Protein AF-A0A3A4XNC5-F1 (afdb_monomer)

Structure (mmCIF, N/CA/C/O backbone):
data_AF-A0A3A4XNC5-F1
#
_entry.id   AF-A0A3A4XNC5-F1
#
loop_
_atom_site.group_PDB
_atom_site.id
_atom_site.type_symbol
_a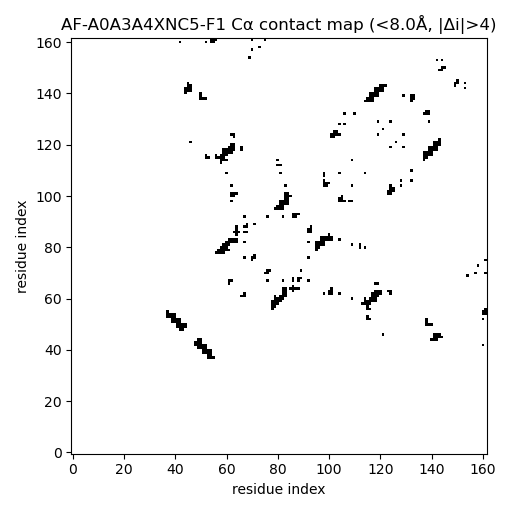tom_site.label_atom_id
_atom_site.label_alt_id
_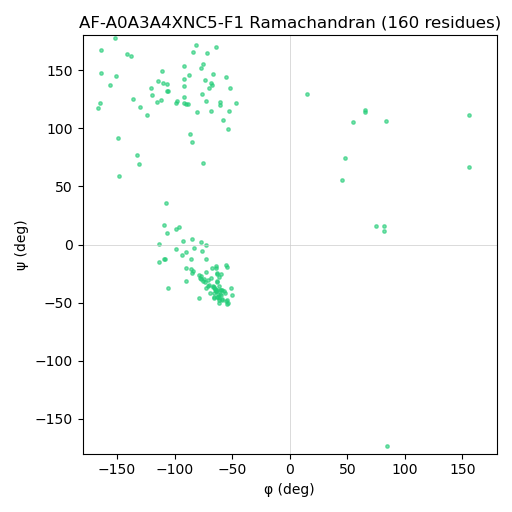atom_site.label_comp_id
_atom_site.label_asym_id
_atom_site.label_entity_id
_atom_site.label_seq_id
_atom_site.pdbx_PDB_ins_code
_atom_site.Cartn_x
_atom_site.Cartn_y
_atom_site.Cartn_z
_atom_site.occupancy
_atom_site.B_iso_or_equiv
_atom_site.auth_seq_id
_atom_site.auth_comp_id
_atom_site.auth_asym_id
_atom_site.auth_atom_id
_atom_site.pdbx_PDB_model_num
ATOM 1 N N . MET A 1 1 ? -84.281 -57.131 27.709 1.00 33.56 1 MET A N 1
ATOM 2 C CA . MET A 1 1 ? -83.377 -58.289 27.890 1.00 33.56 1 MET A CA 1
ATOM 3 C C . MET A 1 1 ? -81.926 -57.786 27.855 1.00 33.56 1 MET A C 1
ATOM 5 O O . MET A 1 1 ? -81.546 -57.292 26.810 1.00 33.56 1 MET A O 1
ATOM 9 N N . LYS A 1 2 ? -81.202 -57.867 29.001 1.00 34.25 2 LYS A N 1
ATOM 10 C CA . LYS A 1 2 ? -79.743 -57.630 29.290 1.00 34.25 2 LYS A CA 1
ATOM 11 C C . LYS A 1 2 ? -79.150 -56.251 28.886 1.00 34.25 2 LYS A C 1
ATOM 13 O O . LYS A 1 2 ? -79.053 -55.979 27.705 1.00 34.25 2 LYS A O 1
ATOM 18 N N . ILE A 1 3 ? -78.852 -55.262 29.752 1.00 40.06 3 ILE A N 1
ATOM 19 C CA . ILE A 1 3 ? -77.961 -55.078 30.943 1.00 40.06 3 ILE A CA 1
ATOM 20 C C . ILE A 1 3 ? -76.437 -55.156 30.663 1.00 40.06 3 ILE A C 1
ATOM 22 O O . ILE A 1 3 ? -75.941 -56.254 30.425 1.00 40.06 3 ILE A O 1
ATOM 26 N N . LYS A 1 4 ? -75.719 -54.016 30.840 1.00 33.78 4 LYS A N 1
ATOM 27 C CA . LYS A 1 4 ? -74.493 -53.731 31.669 1.00 33.78 4 LYS A CA 1
ATOM 28 C C . LYS A 1 4 ? -73.726 -52.504 31.091 1.00 33.78 4 LYS A C 1
ATOM 30 O O . LYS A 1 4 ? -73.396 -52.520 29.919 1.00 33.78 4 LYS A O 1
ATOM 35 N N . ARG A 1 5 ? -73.663 -51.336 31.759 1.00 35.00 5 ARG A N 1
ATOM 36 C CA . ARG A 1 5 ? -72.756 -50.828 32.838 1.00 35.00 5 ARG A CA 1
ATOM 37 C C . ARG A 1 5 ? -71.398 -50.238 32.357 1.00 35.00 5 ARG A C 1
ATOM 39 O O . ARG A 1 5 ? -70.511 -50.988 31.988 1.00 35.00 5 ARG A O 1
ATOM 46 N N . VAL A 1 6 ? -71.305 -48.897 32.426 1.00 42.59 6 VAL A N 1
ATOM 47 C CA . VAL A 1 6 ? -70.216 -47.976 32.877 1.00 42.59 6 VAL A CA 1
ATOM 48 C C . VAL A 1 6 ? -68.788 -48.528 33.047 1.00 42.59 6 VAL A C 1
ATOM 50 O O . VAL A 1 6 ? -68.650 -49.439 33.851 1.00 42.59 6 VAL A O 1
ATOM 53 N N . VAL A 1 7 ? -67.759 -47.862 32.467 1.00 37.56 7 VAL A N 1
ATOM 54 C CA . VAL A 1 7 ? -66.586 -47.240 33.162 1.00 37.56 7 VAL A CA 1
ATOM 55 C C . VAL A 1 7 ? -65.825 -46.226 32.263 1.00 37.56 7 VAL A C 1
ATOM 57 O O . VAL A 1 7 ? -66.079 -46.119 31.071 1.00 37.56 7 VAL A O 1
ATOM 60 N N . SER A 1 8 ? -64.940 -45.462 32.908 1.00 30.02 8 SER A N 1
ATOM 61 C CA . SER A 1 8 ? -64.297 -44.166 32.648 1.00 30.02 8 SER A CA 1
ATOM 62 C C . SER A 1 8 ? -63.167 -44.058 31.609 1.00 30.02 8 SER A C 1
ATOM 64 O O . SER A 1 8 ? -62.371 -44.976 31.471 1.00 30.02 8 SER A O 1
ATOM 66 N N . GLY A 1 9 ? -63.007 -42.835 31.075 1.00 33.72 9 GLY A N 1
ATOM 67 C CA . GLY A 1 9 ? -61.767 -42.034 31.073 1.00 33.72 9 GLY A CA 1
ATOM 68 C C . GLY A 1 9 ? -60.539 -42.519 30.293 1.00 33.72 9 GLY A C 1
ATOM 69 O O . GLY A 1 9 ? -59.884 -43.455 30.724 1.00 33.72 9 GLY A O 1
ATOM 70 N N . PHE A 1 10 ? -60.127 -41.761 29.268 1.00 33.69 10 PHE A N 1
ATOM 71 C CA . PHE A 1 10 ? -58.708 -41.511 28.970 1.00 33.69 10 PHE A CA 1
ATOM 72 C C . PHE A 1 10 ? -58.561 -40.335 27.988 1.00 33.69 10 PHE A C 1
ATOM 74 O O . PHE A 1 10 ? -59.113 -40.355 26.891 1.00 33.69 10 PHE A O 1
ATOM 81 N N . VAL A 1 11 ? -57.827 -39.304 28.403 1.00 42.53 11 VAL A N 1
ATOM 82 C CA . VAL A 1 11 ? -57.312 -38.221 27.549 1.00 42.53 11 VAL A CA 1
ATOM 83 C C . VAL A 1 11 ? -55.961 -38.689 26.993 1.00 42.53 11 VAL A C 1
ATOM 85 O O . VAL A 1 11 ? -55.223 -39.357 27.714 1.00 42.53 11 VAL A O 1
ATOM 88 N N . PRO A 1 12 ? -55.590 -38.325 25.759 1.00 40.88 12 PRO A N 1
ATOM 89 C CA . PRO A 1 12 ? -54.298 -37.642 25.600 1.00 40.88 12 PRO A CA 1
ATOM 90 C C . PRO A 1 12 ? -54.471 -36.454 24.632 1.00 40.88 12 PRO A C 1
ATOM 92 O O . PRO A 1 12 ? -55.079 -36.584 23.579 1.00 40.88 12 PRO A O 1
ATOM 95 N N . PHE A 1 13 ? -54.122 -35.207 24.958 1.00 47.38 13 PHE A N 1
ATOM 96 C CA . PHE A 1 13 ? -52.814 -34.685 25.370 1.00 47.38 13 PHE A CA 1
ATOM 97 C C . PHE A 1 13 ? -51.686 -35.157 24.449 1.00 47.38 13 PHE A C 1
ATOM 99 O O . PHE A 1 13 ? -50.910 -36.017 24.839 1.00 47.38 13 PHE A O 1
ATOM 106 N N . PHE A 1 14 ? -51.594 -34.601 23.235 1.00 39.31 14 PHE A N 1
ATOM 107 C CA . PHE A 1 14 ? -50.311 -34.408 22.545 1.00 39.31 14 PHE A CA 1
ATOM 108 C C . PHE A 1 14 ? -50.454 -33.463 21.338 1.00 39.31 14 PHE A C 1
ATOM 110 O O . PHE A 1 14 ? -51.188 -33.767 20.405 1.00 39.31 14 PHE A O 1
ATOM 117 N N . SER A 1 15 ? -49.759 -32.318 21.384 1.00 37.75 15 SER A N 1
ATOM 118 C CA . SER A 1 15 ? -49.135 -31.590 20.253 1.00 37.75 15 SER A CA 1
ATOM 119 C C . SER A 1 15 ? -48.971 -30.096 20.594 1.00 37.75 15 SER A C 1
ATOM 121 O O . SER A 1 15 ? -49.612 -29.211 20.033 1.00 37.75 15 SER A O 1
ATOM 123 N N . ALA A 1 16 ? -48.110 -29.804 21.573 1.00 45.47 16 ALA A N 1
ATOM 124 C CA . ALA A 1 16 ? -47.585 -28.453 21.818 1.00 45.47 16 ALA A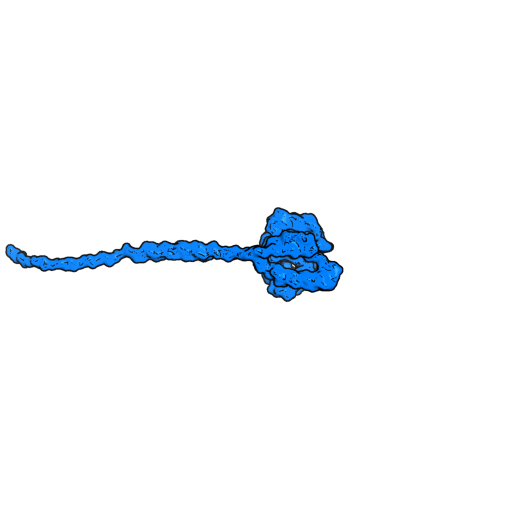 CA 1
ATOM 125 C C . ALA A 1 16 ? -46.067 -28.365 21.547 1.00 45.47 16 ALA A C 1
ATOM 127 O O . ALA A 1 16 ? -45.462 -27.306 21.686 1.00 45.47 16 ALA A O 1
ATOM 128 N N . THR A 1 17 ? -45.442 -29.469 21.133 1.00 44.81 17 THR A N 1
ATOM 129 C CA . THR A 1 17 ? -43.985 -29.620 21.018 1.00 44.81 17 THR A CA 1
ATOM 130 C C . THR A 1 17 ? -43.420 -29.229 19.651 1.00 44.81 17 THR A C 1
ATOM 132 O O . THR A 1 17 ? -42.248 -28.876 19.568 1.00 44.81 17 THR A O 1
ATOM 135 N N . GLU A 1 18 ? -44.223 -29.187 18.583 1.00 43.19 18 GLU A N 1
ATOM 136 C CA . GLU A 1 18 ? -43.702 -28.881 17.237 1.00 43.19 18 GLU A CA 1
ATOM 137 C C . GLU A 1 18 ? -43.557 -27.381 16.934 1.00 43.19 18 GLU A C 1
ATOM 139 O O . GLU A 1 18 ? -42.742 -26.987 16.099 1.00 43.19 18 GLU A O 1
ATOM 144 N N . LYS A 1 19 ? -44.299 -26.506 17.627 1.00 41.50 19 LYS A N 1
ATOM 145 C CA . LYS A 1 19 ? -44.214 -25.051 17.393 1.00 41.50 19 LYS A CA 1
ATOM 146 C C . LYS A 1 19 ? -42.977 -24.408 18.019 1.00 41.50 19 LYS A C 1
ATOM 148 O O . LYS A 1 19 ? -42.476 -23.421 17.491 1.00 41.50 19 LYS A O 1
ATOM 153 N N . ILE A 1 20 ? -42.450 -24.986 19.096 1.00 48.41 20 ILE A N 1
ATOM 154 C CA . ILE A 1 20 ? -41.293 -24.435 19.818 1.00 48.41 20 ILE A CA 1
ATOM 155 C C . ILE A 1 20 ? -39.995 -24.676 19.025 1.00 48.41 20 ILE A C 1
ATOM 157 O O . ILE A 1 20 ? -39.097 -23.834 19.031 1.00 48.41 20 ILE A O 1
ATOM 161 N N . LEU A 1 21 ? -39.928 -25.760 18.243 1.00 46.47 21 LEU A N 1
ATOM 162 C CA . LEU A 1 21 ? -38.731 -26.132 17.483 1.00 46.47 21 LEU A CA 1
ATOM 163 C C . LEU A 1 21 ? -38.461 -25.216 16.271 1.00 46.47 21 LEU A C 1
ATOM 165 O O . LEU A 1 21 ? -37.316 -25.070 15.850 1.00 46.47 21 LEU A O 1
ATOM 169 N N . ARG A 1 22 ? -39.490 -24.544 15.732 1.00 47.47 22 ARG A N 1
ATOM 170 C CA . ARG A 1 22 ? -39.351 -23.632 14.578 1.00 47.47 22 ARG A CA 1
ATOM 171 C C . ARG A 1 22 ? -38.933 -22.205 14.951 1.00 47.47 22 ARG A C 1
ATOM 173 O O . ARG A 1 22 ? -38.312 -21.537 14.132 1.00 47.47 22 ARG A O 1
ATOM 180 N N . CYS A 1 23 ? -39.206 -21.749 16.174 1.00 49.75 23 CYS A N 1
ATOM 181 C CA . CYS A 1 23 ? -38.765 -20.427 16.640 1.00 49.75 23 CYS A CA 1
ATOM 182 C C . CYS A 1 23 ? -37.282 -20.399 17.048 1.00 49.75 23 CYS A C 1
ATOM 184 O O . CYS A 1 23 ? -36.631 -19.368 16.891 1.00 49.75 23 CYS A O 1
ATOM 186 N N . GLY A 1 24 ? -36.727 -21.528 17.508 1.00 43.91 24 GLY A N 1
ATOM 187 C CA . GLY A 1 24 ? -35.315 -21.623 17.902 1.00 43.91 24 GLY A CA 1
ATOM 188 C C . GLY A 1 24 ? -34.338 -21.448 16.734 1.00 43.91 24 GLY A C 1
ATOM 189 O O . GLY A 1 24 ? -33.314 -20.793 16.891 1.00 43.91 24 GLY A O 1
ATOM 190 N N . ALA A 1 25 ? -34.675 -21.957 15.544 1.00 52.19 25 ALA A N 1
ATOM 191 C CA . ALA A 1 25 ? -33.801 -21.880 14.371 1.00 52.19 25 ALA A CA 1
ATOM 192 C C . ALA A 1 25 ? -33.675 -20.455 13.799 1.00 52.19 25 ALA A C 1
ATOM 194 O O . ALA A 1 25 ? -32.595 -20.064 13.365 1.00 52.19 25 ALA A O 1
ATOM 195 N N . ALA A 1 26 ? -34.748 -19.658 13.839 1.00 51.00 26 ALA A N 1
ATOM 196 C CA . ALA A 1 26 ? -34.728 -18.273 13.364 1.00 51.00 26 ALA A CA 1
ATOM 197 C C . ALA A 1 26 ? -33.954 -17.344 14.316 1.00 51.00 26 ALA A C 1
ATOM 199 O O . ALA A 1 26 ? -33.213 -16.478 13.862 1.00 51.00 26 ALA A O 1
ATOM 200 N N . ALA A 1 27 ? -34.064 -17.561 15.631 1.00 50.75 27 ALA A N 1
ATOM 201 C CA . ALA A 1 27 ? -33.297 -16.809 16.624 1.00 50.75 27 ALA A CA 1
ATOM 202 C C . ALA A 1 27 ? -31.796 -17.160 16.594 1.00 50.75 27 ALA A C 1
ATOM 204 O O . ALA A 1 27 ? -30.966 -16.272 16.768 1.00 50.75 27 ALA A O 1
ATOM 205 N N . LEU A 1 28 ? -31.448 -18.423 16.307 1.00 48.84 28 LEU A N 1
ATOM 206 C CA . LEU A 1 28 ? -30.056 -18.866 16.151 1.00 48.84 28 LEU A CA 1
ATOM 207 C C . LEU A 1 28 ? -29.407 -18.325 14.862 1.00 48.84 28 LEU A C 1
ATOM 209 O O . LEU A 1 28 ? -28.210 -18.063 14.837 1.00 48.84 28 LEU A O 1
ATOM 213 N N . PHE A 1 29 ? -30.194 -18.113 13.801 1.00 49.97 29 PHE A N 1
ATOM 214 C CA . PHE A 1 29 ? -29.717 -17.498 12.555 1.00 49.97 29 PHE A CA 1
ATOM 215 C C . PHE A 1 29 ? -29.478 -15.987 12.680 1.00 49.97 29 PHE A C 1
ATOM 217 O O . PHE A 1 29 ? -28.577 -15.453 12.039 1.00 49.97 29 PHE A O 1
ATOM 224 N N . ILE A 1 30 ? -30.262 -15.295 13.513 1.00 54.09 30 ILE A N 1
ATOM 225 C CA . ILE A 1 30 ? -30.153 -13.840 13.706 1.00 54.09 30 ILE A CA 1
ATOM 226 C C . ILE A 1 30 ? -28.958 -13.477 14.606 1.00 54.09 30 ILE A C 1
ATOM 228 O O . ILE A 1 30 ? -28.335 -12.439 14.396 1.00 54.09 30 ILE A O 1
ATOM 232 N N . THR A 1 31 ? -28.563 -14.337 15.551 1.00 49.94 31 THR A N 1
ATOM 233 C CA . THR A 1 31 ? -27.374 -14.109 16.397 1.00 49.94 31 THR A CA 1
ATOM 234 C C . THR A 1 31 ? -26.050 -14.424 15.697 1.00 49.94 31 THR A C 1
ATOM 236 O O . THR A 1 31 ? -25.041 -13.800 16.011 1.00 49.94 31 THR A O 1
ATOM 239 N N . LEU A 1 32 ? -26.045 -15.314 14.699 1.00 50.25 32 LEU A N 1
ATOM 240 C CA . LEU A 1 32 ? -24.887 -15.570 13.827 1.00 50.25 32 LEU A CA 1
ATOM 241 C C . LEU A 1 32 ? -24.609 -14.432 12.828 1.00 50.25 32 LEU A C 1
ATOM 243 O O . LEU A 1 32 ? -23.539 -14.393 12.226 1.00 50.25 32 LEU A O 1
ATOM 247 N N . PHE A 1 33 ? -25.551 -13.498 12.668 1.00 49.97 33 PHE A N 1
ATOM 248 C CA . PHE A 1 33 ? -25.436 -12.344 11.773 1.00 49.97 33 PHE A CA 1
ATOM 249 C C . PHE A 1 33 ? -24.875 -11.088 12.450 1.00 49.97 33 PHE A C 1
ATOM 251 O O . PHE A 1 33 ? -24.749 -10.047 11.803 1.00 49.97 33 PHE A O 1
ATOM 258 N N . PHE A 1 34 ? -24.499 -11.170 13.733 1.00 50.28 34 PHE A N 1
ATOM 259 C CA . PHE A 1 34 ? -23.673 -10.148 14.374 1.00 50.28 34 PHE A CA 1
ATOM 260 C C . PHE A 1 34 ? -22.237 -10.323 13.872 1.00 50.28 34 PHE A C 1
ATOM 262 O O . PHE A 1 34 ? -21.352 -10.820 14.567 1.00 50.28 34 PHE A O 1
ATOM 269 N N . ALA A 1 35 ? -22.047 -9.995 12.593 1.00 55.00 35 ALA A N 1
ATOM 270 C CA . ALA A 1 35 ? -20.751 -9.889 11.962 1.00 55.00 35 ALA A CA 1
ATOM 271 C C . ALA A 1 35 ? -19.857 -9.076 12.895 1.00 55.00 35 ALA A C 1
ATOM 273 O O . ALA A 1 35 ? -20.201 -7.952 13.267 1.00 55.00 35 ALA A O 1
ATOM 274 N N . ALA A 1 36 ? -18.742 -9.672 13.307 1.00 55.78 36 ALA A N 1
ATOM 275 C CA . ALA A 1 36 ? -17.664 -8.950 13.944 1.00 55.78 36 ALA A CA 1
ATOM 276 C C . ALA A 1 36 ? -17.293 -7.801 13.003 1.00 55.78 36 ALA A C 1
ATOM 278 O O . ALA A 1 36 ? -16.626 -8.014 11.993 1.00 55.78 36 ALA A O 1
ATOM 279 N N . ALA A 1 37 ? -17.791 -6.595 13.279 1.00 56.41 37 ALA A N 1
ATOM 280 C CA . ALA A 1 37 ? -17.281 -5.403 12.639 1.00 56.41 37 ALA A CA 1
ATOM 281 C C . ALA A 1 37 ? -15.794 -5.383 12.991 1.00 56.41 37 ALA A C 1
ATOM 283 O O . ALA A 1 37 ? -15.444 -5.218 14.163 1.00 56.41 37 ALA A O 1
ATOM 284 N N . ALA A 1 38 ? -14.937 -5.672 12.007 1.00 61.91 38 ALA A N 1
ATOM 285 C CA . ALA A 1 38 ? -13.501 -5.555 12.171 1.00 61.91 38 ALA A CA 1
ATOM 286 C C . ALA A 1 38 ? -13.253 -4.138 12.681 1.00 61.91 38 ALA A C 1
ATOM 288 O O . ALA A 1 38 ? -13.631 -3.160 12.034 1.00 61.91 38 ALA A O 1
ATOM 289 N N . LYS A 1 39 ? -12.746 -4.034 13.908 1.00 79.00 39 LYS A N 1
ATOM 290 C CA . LYS A 1 39 ? -12.567 -2.750 14.574 1.00 79.00 39 LYS A CA 1
ATOM 291 C C . LYS A 1 39 ? -11.604 -1.935 13.714 1.00 79.00 39 LYS A C 1
ATOM 293 O O . LYS A 1 39 ? -10.508 -2.406 13.457 1.00 79.00 39 LYS A O 1
ATOM 298 N N . ALA A 1 40 ? -12.015 -0.778 13.208 1.00 85.31 40 ALA A N 1
ATOM 299 C CA . ALA A 1 40 ? -11.073 0.111 12.542 1.00 85.31 40 ALA A CA 1
ATOM 300 C C . ALA A 1 40 ? -10.185 0.782 13.598 1.00 85.31 40 ALA A C 1
ATOM 302 O O . ALA A 1 40 ? -10.656 1.128 14.687 1.00 85.31 40 ALA A O 1
ATOM 303 N N . GLU A 1 41 ? -8.910 0.942 13.280 1.00 94.12 41 GLU A N 1
ATOM 304 C CA . GLU A 1 41 ? -7.922 1.669 14.061 1.00 94.12 41 GLU A CA 1
ATOM 305 C C . GLU A 1 41 ? -7.463 2.897 13.275 1.00 94.12 41 GLU A C 1
ATOM 307 O O . GLU A 1 41 ? -7.321 2.864 12.051 1.00 94.12 41 GLU A O 1
ATOM 312 N N . VAL A 1 42 ? -7.265 4.001 13.993 1.00 96.12 42 VAL A N 1
ATOM 313 C CA . VAL A 1 42 ? -6.832 5.268 13.402 1.00 96.12 42 VAL A CA 1
ATOM 314 C C . VAL A 1 42 ? -5.316 5.329 13.451 1.00 96.12 42 VAL A C 1
ATOM 316 O O . VAL A 1 42 ? -4.724 5.306 14.532 1.00 96.12 42 VAL A O 1
ATOM 319 N N . PHE A 1 43 ? -4.691 5.472 12.290 1.00 96.75 43 PHE A N 1
ATOM 320 C CA . PHE A 1 43 ? -3.253 5.667 12.166 1.00 96.75 43 PHE A CA 1
ATOM 321 C C . PHE A 1 43 ? -2.940 7.078 11.683 1.00 96.75 43 PHE A C 1
ATOM 323 O O . PHE A 1 43 ? -3.701 7.671 10.921 1.00 96.75 43 PHE A O 1
ATOM 330 N N . ILE A 1 44 ? -1.787 7.598 12.103 1.00 97.00 44 ILE A N 1
ATOM 331 C CA . ILE A 1 44 ? -1.159 8.755 11.467 1.00 97.00 44 ILE A CA 1
ATOM 332 C C . ILE A 1 44 ? -0.073 8.223 10.540 1.00 97.00 44 ILE A C 1
ATOM 334 O O . ILE A 1 44 ? 0.812 7.484 10.978 1.00 97.00 44 ILE A O 1
ATOM 338 N N . ASP A 1 45 ? -0.165 8.547 9.257 1.00 96.44 45 ASP A N 1
ATOM 339 C CA . ASP A 1 45 ? 0.861 8.177 8.285 1.00 96.44 45 ASP A CA 1
ATOM 340 C C . ASP A 1 45 ? 2.056 9.153 8.315 1.00 96.44 45 ASP A C 1
ATOM 342 O O . ASP A 1 45 ? 2.016 10.196 8.975 1.00 96.44 45 ASP A O 1
ATOM 346 N N . GLN A 1 46 ? 3.144 8.840 7.604 1.00 94.94 46 GLN A N 1
ATOM 347 C CA . GLN A 1 46 ? 4.369 9.662 7.635 1.00 94.94 46 GLN A CA 1
ATOM 348 C C . GLN A 1 46 ? 4.222 10.998 6.882 1.00 94.94 46 GLN A C 1
ATOM 350 O O . GLN A 1 46 ? 5.145 11.811 6.854 1.00 94.94 46 GLN A O 1
ATOM 355 N N . VAL A 1 47 ? 3.050 11.264 6.292 1.00 94.94 47 VAL A N 1
ATOM 356 C CA . VAL A 1 47 ? 2.704 12.566 5.710 1.00 94.94 47 VAL A CA 1
ATOM 357 C C . VAL A 1 47 ? 1.690 13.342 6.559 1.00 94.94 47 VAL A C 1
ATOM 359 O O . VAL A 1 47 ? 1.207 14.389 6.130 1.00 94.94 47 VAL A O 1
ATOM 362 N N . GLY A 1 48 ? 1.403 12.867 7.777 1.00 95.19 48 GLY A N 1
ATOM 363 C CA . GLY A 1 48 ? 0.594 13.560 8.778 1.00 95.19 48 GLY A CA 1
ATOM 364 C C . GLY A 1 48 ? -0.917 13.412 8.598 1.00 95.19 48 GLY A C 1
ATOM 365 O O . GLY A 1 48 ? -1.674 14.190 9.181 1.00 95.19 48 GLY A O 1
ATOM 366 N N . ARG A 1 49 ? -1.386 12.451 7.796 1.00 95.81 49 ARG A N 1
ATOM 367 C CA . ARG A 1 49 ? -2.820 12.206 7.584 1.00 95.81 49 ARG A CA 1
ATOM 368 C C . ARG A 1 49 ? -3.346 11.176 8.573 1.00 95.81 49 ARG A C 1
ATOM 370 O O . ARG A 1 49 ? -2.677 10.186 8.851 1.00 95.81 49 ARG A O 1
ATOM 377 N N . GLN A 1 50 ? -4.573 11.394 9.041 1.00 96.94 50 GLN A N 1
ATOM 378 C CA . GLN A 1 50 ? -5.355 10.366 9.722 1.00 96.94 50 GLN A CA 1
ATOM 379 C C . GLN A 1 50 ? -5.911 9.386 8.692 1.00 96.94 50 GLN A C 1
ATOM 381 O O . GLN A 1 50 ? -6.509 9.803 7.699 1.00 96.94 50 GLN A O 1
ATOM 386 N N . VAL A 1 51 ? -5.700 8.097 8.934 1.00 97.81 51 VAL A N 1
ATOM 387 C CA . VAL A 1 51 ? -6.170 7.012 8.077 1.00 97.81 51 VAL A CA 1
ATOM 388 C C . VAL A 1 51 ? -6.878 5.987 8.952 1.00 97.81 51 VAL A C 1
ATOM 390 O O . VAL A 1 51 ? -6.261 5.398 9.839 1.00 97.81 51 VAL A O 1
ATOM 393 N N . ASP A 1 52 ? -8.167 5.780 8.695 1.00 96.75 52 ASP A N 1
ATOM 394 C CA . ASP A 1 52 ? -8.952 4.714 9.313 1.00 96.75 52 ASP A CA 1
ATOM 395 C C . ASP A 1 52 ? -8.675 3.402 8.580 1.00 96.75 52 ASP A C 1
ATOM 397 O O . ASP A 1 52 ? -8.997 3.255 7.399 1.00 96.75 52 ASP A O 1
ATOM 401 N N . ILE A 1 53 ? -8.056 2.447 9.267 1.00 96.81 53 ILE A N 1
ATOM 402 C CA . ILE A 1 53 ? -7.659 1.162 8.691 1.00 96.81 53 ILE A CA 1
ATOM 403 C C . ILE A 1 53 ? -8.350 0.056 9.482 1.00 96.81 53 ILE A C 1
ATOM 405 O O . ILE A 1 53 ? -8.381 0.098 10.708 1.00 96.81 53 ILE A O 1
ATOM 409 N N . ALA A 1 54 ? -8.933 -0.938 8.810 1.00 93.88 54 ALA A N 1
ATOM 410 C CA . ALA A 1 54 ? -9.470 -2.111 9.503 1.00 93.88 54 ALA A CA 1
ATOM 411 C C . ALA A 1 54 ? -8.371 -2.765 10.361 1.00 93.88 54 ALA A C 1
ATOM 413 O O . ALA A 1 54 ? -7.236 -2.830 9.912 1.00 93.88 54 ALA A O 1
ATOM 414 N N . ALA A 1 55 ? -8.687 -3.314 11.539 1.00 91.69 55 ALA A N 1
ATOM 415 C CA . ALA A 1 55 ? -7.694 -3.979 12.403 1.00 91.69 55 ALA A CA 1
ATOM 416 C C . ALA A 1 55 ? -6.907 -5.099 11.702 1.00 91.69 55 ALA A C 1
ATOM 418 O O . ALA A 1 55 ? -5.858 -5.512 12.184 1.00 91.69 55 ALA A O 1
ATOM 419 N N . ARG A 1 56 ? -7.433 -5.624 10.590 1.00 94.69 56 ARG A N 1
ATOM 420 C CA . ARG A 1 56 ? -6.747 -6.581 9.727 1.00 94.69 56 ARG A CA 1
ATOM 421 C C . ARG A 1 56 ? -7.206 -6.411 8.267 1.00 94.69 56 ARG A C 1
ATOM 423 O O . ARG A 1 56 ? -8.212 -7.006 7.891 1.00 94.69 56 ARG A O 1
ATOM 430 N N . PRO A 1 57 ? -6.527 -5.590 7.444 1.00 96.75 57 PRO A N 1
ATOM 431 C CA . PRO A 1 57 ? -6.894 -5.368 6.033 1.00 96.75 57 PRO A CA 1
ATOM 432 C C . PRO A 1 57 ? -6.672 -6.601 5.141 1.00 96.75 57 PRO A C 1
ATOM 434 O O . PRO A 1 57 ? -5.536 -7.005 4.943 1.00 96.75 57 PRO A O 1
ATOM 437 N N . GLU A 1 58 ? -7.696 -7.223 4.571 1.00 97.62 58 GLU A N 1
ATOM 438 C CA . GLU A 1 58 ? -7.572 -8.504 3.845 1.00 97.62 58 GLU A CA 1
ATOM 439 C C . GLU A 1 58 ? -7.371 -8.337 2.323 1.00 97.62 58 GLU A C 1
ATOM 441 O O . GLU A 1 58 ? -7.119 -9.310 1.606 1.00 97.62 58 GLU A O 1
ATOM 446 N N . ARG A 1 59 ? -7.506 -7.115 1.794 1.00 98.44 59 ARG A N 1
ATOM 447 C CA . ARG A 1 59 ? -7.453 -6.805 0.357 1.00 98.44 59 ARG A CA 1
ATOM 448 C C . ARG A 1 59 ? -6.538 -5.614 0.097 1.00 98.44 59 ARG A C 1
ATOM 450 O O . ARG A 1 59 ? -6.986 -4.505 -0.190 1.00 98.44 59 ARG A O 1
ATOM 457 N N . ILE A 1 60 ? -5.237 -5.864 0.141 1.00 98.81 60 ILE A N 1
ATOM 458 C CA . ILE A 1 60 ? -4.219 -4.820 0.058 1.00 98.81 60 ILE A CA 1
ATOM 459 C C . ILE A 1 60 ? -3.787 -4.605 -1.393 1.00 98.81 60 ILE A C 1
ATOM 461 O O . ILE A 1 60 ? -3.522 -5.554 -2.131 1.00 98.81 60 ILE A O 1
ATOM 465 N N . VAL A 1 61 ? -3.655 -3.346 -1.802 1.00 98.88 61 VAL A N 1
ATOM 466 C CA . VAL A 1 61 ? -2.952 -2.972 -3.036 1.00 98.88 61 VAL A CA 1
ATOM 467 C C . VAL A 1 61 ? -1.667 -2.230 -2.683 1.00 98.88 61 VAL A C 1
ATOM 469 O O . VAL A 1 61 ? -1.696 -1.211 -1.993 1.00 98.88 61 VAL A O 1
ATOM 472 N N . SER A 1 62 ? -0.532 -2.726 -3.175 1.00 98.69 62 SER A N 1
ATOM 473 C CA . SER A 1 62 ? 0.773 -2.087 -2.992 1.00 98.69 62 SER A CA 1
ATOM 474 C C . SER A 1 62 ? 1.148 -1.251 -4.215 1.00 98.69 62 SER A C 1
ATOM 476 O O . SER A 1 62 ? 1.210 -1.764 -5.335 1.00 98.69 62 SER A O 1
ATOM 478 N N . LEU A 1 63 ? 1.414 0.041 -4.007 1.00 98.69 63 LEU A N 1
ATOM 479 C CA . LEU A 1 63 ? 1.747 0.993 -5.072 1.00 98.69 63 LEU A CA 1
ATOM 480 C C . LEU A 1 63 ? 3.260 1.201 -5.256 1.00 98.69 63 LEU A C 1
ATOM 482 O O . LEU A 1 63 ? 3.669 2.147 -5.930 1.00 98.69 63 LEU A O 1
ATOM 486 N N . MET A 1 64 ? 4.100 0.324 -4.699 1.00 98.00 64 MET A N 1
ATOM 487 C CA . MET A 1 64 ? 5.557 0.353 -4.878 1.00 98.00 64 MET A CA 1
ATOM 488 C C . MET A 1 64 ? 6.160 -1.062 -4.759 1.00 98.00 64 MET A C 1
ATOM 490 O O . MET A 1 64 ? 5.692 -1.838 -3.918 1.00 98.00 64 MET A O 1
ATOM 494 N N . PRO A 1 65 ? 7.214 -1.417 -5.522 1.00 98.00 65 PRO A N 1
ATOM 495 C CA . PRO A 1 65 ? 7.923 -2.686 -5.339 1.00 98.00 65 PRO A CA 1
ATOM 496 C C . PRO A 1 65 ? 8.442 -2.889 -3.911 1.00 98.00 65 PRO A C 1
ATOM 498 O O . PRO A 1 65 ? 8.079 -3.877 -3.285 1.00 98.00 65 PRO A O 1
ATOM 501 N N . SER A 1 66 ? 9.121 -1.898 -3.324 1.00 97.00 66 SER A N 1
ATOM 502 C CA . SER A 1 66 ? 9.642 -1.997 -1.950 1.00 97.00 66 SER A CA 1
ATOM 503 C C . SER A 1 66 ? 8.560 -2.255 -0.895 1.00 97.00 66 SER A C 1
ATOM 505 O O . SER A 1 66 ? 8.755 -3.053 0.015 1.00 97.00 66 SER A O 1
ATOM 507 N N . LEU A 1 67 ? 7.384 -1.634 -1.031 1.00 98.19 67 LEU A N 1
ATOM 508 C CA . LEU A 1 67 ? 6.236 -1.922 -0.165 1.00 98.19 67 LEU A CA 1
ATOM 509 C C . LEU A 1 67 ? 5.705 -3.339 -0.378 1.00 98.19 67 LEU A C 1
ATOM 511 O O . LEU A 1 67 ? 5.249 -3.971 0.565 1.00 98.19 67 LEU A O 1
ATOM 515 N N . THR A 1 68 ? 5.745 -3.833 -1.618 1.00 98.62 68 THR A N 1
ATOM 516 C CA . THR A 1 68 ? 5.348 -5.211 -1.926 1.00 98.62 68 THR A CA 1
ATOM 517 C C . THR A 1 68 ? 6.245 -6.193 -1.179 1.00 98.62 68 THR A C 1
ATOM 519 O O . THR A 1 68 ? 5.732 -7.048 -0.464 1.00 98.62 68 THR A O 1
ATOM 522 N N . GLU A 1 69 ? 7.562 -6.021 -1.280 1.00 98.12 69 GLU A N 1
ATOM 523 C CA . GLU A 1 69 ? 8.548 -6.845 -0.575 1.00 98.12 69 GLU A CA 1
ATOM 524 C C . GLU A 1 69 ? 8.346 -6.784 0.944 1.00 98.12 69 GLU A C 1
ATOM 526 O O . GLU A 1 69 ? 8.221 -7.825 1.581 1.00 98.12 69 GLU A O 1
ATOM 531 N N . MET A 1 70 ? 8.188 -5.585 1.522 1.00 97.69 70 MET A N 1
ATOM 532 C CA . MET A 1 70 ? 7.913 -5.429 2.958 1.00 97.69 70 MET A CA 1
ATOM 533 C C . MET A 1 70 ? 6.660 -6.192 3.406 1.00 97.69 70 MET A C 1
ATOM 535 O O . MET A 1 70 ? 6.674 -6.825 4.456 1.00 97.69 70 MET A O 1
ATOM 539 N N . VAL A 1 71 ? 5.576 -6.166 2.623 1.00 98.44 71 VAL A N 1
ATOM 540 C CA . VAL A 1 71 ? 4.342 -6.903 2.952 1.00 98.44 71 VAL A CA 1
ATOM 541 C C . VAL A 1 71 ? 4.573 -8.418 2.939 1.00 98.44 71 VAL A C 1
ATOM 543 O O . VAL A 1 71 ? 4.042 -9.124 3.799 1.00 98.44 71 VAL A O 1
ATOM 546 N N . PHE A 1 72 ? 5.372 -8.927 1.997 1.00 98.31 72 PHE A N 1
ATOM 547 C CA . PHE A 1 72 ? 5.760 -10.340 1.979 1.00 98.31 72 PHE A CA 1
ATOM 548 C C . PHE A 1 72 ? 6.639 -10.712 3.177 1.00 98.31 72 PHE A C 1
ATOM 550 O O . PHE A 1 72 ? 6.349 -11.709 3.837 1.00 98.31 72 PHE A O 1
ATOM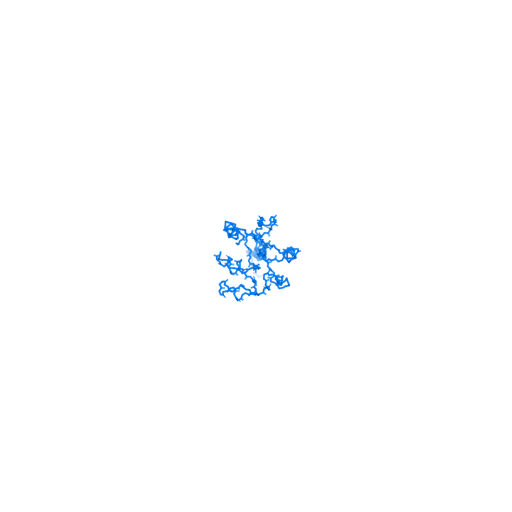 557 N N . GLU A 1 73 ? 7.652 -9.905 3.494 1.00 97.00 73 GLU A N 1
ATOM 558 C CA . GLU A 1 73 ? 8.554 -10.120 4.637 1.00 97.00 73 GLU A CA 1
ATOM 559 C C . GLU A 1 73 ? 7.819 -10.060 5.985 1.00 97.00 73 GLU A C 1
ATOM 561 O O . GLU A 1 73 ? 8.131 -10.806 6.911 1.00 97.00 73 GLU A O 1
ATOM 566 N N . LEU A 1 74 ? 6.774 -9.234 6.086 1.00 97.31 74 LEU A N 1
ATOM 567 C CA . LEU A 1 74 ? 5.885 -9.174 7.251 1.00 97.31 74 LEU A CA 1
ATOM 568 C C . LEU A 1 74 ? 4.875 -10.338 7.309 1.00 97.31 74 LEU A C 1
ATOM 570 O O . LEU A 1 74 ? 4.049 -10.392 8.218 1.00 97.31 74 LEU A O 1
ATOM 574 N N . GLY A 1 75 ? 4.922 -11.279 6.361 1.00 97.44 75 GLY A N 1
ATOM 575 C CA . GLY A 1 75 ? 4.061 -12.463 6.343 1.00 97.44 75 GLY A CA 1
ATOM 576 C C . GLY A 1 75 ? 2.614 -12.194 5.919 1.00 97.44 75 GLY A C 1
ATOM 577 O O . GLY A 1 75 ? 1.757 -13.043 6.146 1.00 97.44 75 GLY A O 1
ATOM 578 N N . ALA A 1 76 ? 2.336 -11.042 5.301 1.00 98.06 76 ALA A N 1
ATOM 579 C CA . ALA A 1 76 ? 1.001 -10.626 4.853 1.00 98.06 76 ALA A CA 1
ATOM 580 C C . ALA A 1 76 ? 0.849 -10.637 3.317 1.00 98.06 76 ALA A C 1
ATOM 582 O O . ALA A 1 76 ? -0.070 -10.030 2.763 1.00 98.06 76 ALA A O 1
ATOM 583 N N . GLY A 1 77 ? 1.756 -11.312 2.603 1.00 98.12 77 GLY A N 1
ATOM 584 C CA . GLY A 1 77 ? 1.751 -11.375 1.137 1.00 98.12 77 GLY A CA 1
ATOM 585 C C . GLY A 1 77 ? 0.514 -12.048 0.529 1.00 98.12 77 GLY A C 1
ATOM 586 O O . GLY A 1 77 ? 0.147 -11.745 -0.603 1.00 98.12 77 GLY A O 1
ATOM 587 N N . ASP A 1 78 ? -0.164 -12.918 1.279 1.00 98.19 78 ASP A N 1
ATOM 588 C CA . ASP A 1 78 ? -1.425 -13.570 0.896 1.00 98.19 78 ASP A CA 1
ATOM 589 C C . ASP A 1 78 ? -2.616 -12.600 0.809 1.00 98.19 78 ASP A C 1
ATOM 591 O O . ASP A 1 78 ? -3.599 -12.878 0.118 1.00 98.19 78 ASP A O 1
ATOM 595 N N . ARG A 1 79 ? -2.507 -11.437 1.457 1.00 98.50 79 ARG A N 1
ATOM 596 C CA . ARG A 1 79 ? -3.527 -10.379 1.472 1.00 98.50 79 ARG A CA 1
ATOM 597 C C . ARG A 1 79 ? -3.357 -9.369 0.340 1.00 98.50 79 ARG A C 1
ATOM 599 O O . ARG A 1 79 ? -4.224 -8.517 0.139 1.00 98.50 79 ARG A O 1
ATOM 606 N N . LEU A 1 80 ? -2.274 -9.453 -0.436 1.00 98.69 80 LEU A N 1
ATOM 607 C CA . LEU A 1 80 ? -2.077 -8.604 -1.609 1.00 98.69 80 LEU A CA 1
ATOM 608 C C . LEU A 1 80 ? -3.000 -9.030 -2.757 1.00 98.69 80 LEU A C 1
ATOM 610 O O . LEU A 1 80 ? -2.953 -10.157 -3.241 1.00 98.69 80 LEU A O 1
ATOM 614 N N . GLN A 1 81 ? -3.808 -8.089 -3.242 1.00 98.56 81 GLN A N 1
ATOM 615 C CA . GLN A 1 81 ? -4.719 -8.262 -4.379 1.00 98.56 81 GLN A CA 1
ATOM 616 C C . GLN A 1 81 ? -4.249 -7.514 -5.632 1.00 98.56 81 GLN A C 1
ATOM 618 O O . GLN A 1 81 ? -4.766 -7.748 -6.722 1.00 98.56 81 GLN A O 1
ATOM 623 N N . GLY A 1 82 ? -3.261 -6.628 -5.501 1.00 98.69 82 GLY A N 1
ATOM 624 C CA . GLY A 1 82 ? -2.665 -5.925 -6.630 1.00 98.69 82 GLY A CA 1
ATOM 625 C C . GLY A 1 82 ? -1.326 -5.290 -6.280 1.00 98.69 82 GLY A C 1
ATOM 626 O O . GLY A 1 82 ? -1.102 -4.858 -5.149 1.00 98.69 82 GLY A O 1
ATOM 627 N N . VAL A 1 83 ? -0.435 -5.243 -7.266 1.00 98.88 83 VAL A N 1
ATOM 628 C CA . VAL A 1 83 ? 0.929 -4.718 -7.127 1.00 98.88 83 VAL A CA 1
ATOM 629 C C . VAL A 1 83 ? 1.339 -3.930 -8.368 1.00 98.88 83 VAL A C 1
ATOM 631 O O . VAL A 1 83 ? 0.723 -4.046 -9.431 1.00 98.88 83 VAL A O 1
ATOM 634 N N . THR A 1 84 ? 2.396 -3.131 -8.274 1.00 98.62 84 THR A N 1
ATOM 635 C CA . THR A 1 84 ? 2.904 -2.403 -9.445 1.00 98.62 84 THR A CA 1
ATOM 636 C C . THR A 1 84 ? 3.604 -3.313 -10.457 1.00 98.62 84 THR A C 1
ATOM 638 O O . THR A 1 84 ? 3.966 -4.454 -10.163 1.00 98.62 84 THR A O 1
ATOM 641 N N . LEU A 1 85 ? 3.802 -2.797 -11.675 1.00 97.94 85 LEU A N 1
ATOM 642 C CA . LEU A 1 85 ? 4.426 -3.513 -12.796 1.00 97.94 85 LEU A CA 1
ATOM 643 C C . LEU A 1 85 ? 5.774 -4.159 -12.449 1.00 97.94 85 LEU A C 1
ATOM 645 O O . LEU A 1 85 ? 6.030 -5.266 -12.910 1.00 97.94 85 LEU A O 1
ATOM 649 N N . PHE A 1 86 ? 6.590 -3.498 -11.626 1.00 96.25 86 PHE A N 1
ATOM 650 C CA . PHE A 1 86 ? 7.944 -3.939 -11.268 1.00 96.25 86 PHE A CA 1
ATOM 651 C C . PHE A 1 86 ? 8.017 -4.650 -9.912 1.00 96.25 86 PHE A C 1
ATOM 653 O O . PHE A 1 86 ? 9.094 -4.813 -9.365 1.00 96.25 86 PHE A O 1
ATOM 660 N N . SER A 1 87 ? 6.874 -5.029 -9.338 1.00 98.00 87 SER A N 1
ATOM 661 C CA . SER A 1 87 ? 6.840 -5.872 -8.145 1.00 98.00 87 SER A CA 1
ATOM 662 C C . SER A 1 87 ? 6.926 -7.342 -8.567 1.00 98.00 87 SER A C 1
ATOM 664 O O . SER A 1 87 ? 5.898 -7.972 -8.844 1.00 98.00 87 SER A O 1
ATOM 666 N N . ASP A 1 88 ? 8.134 -7.868 -8.703 1.00 96.62 88 ASP A N 1
ATOM 667 C CA . ASP A 1 88 ? 8.425 -9.237 -9.143 1.00 96.62 88 ASP A CA 1
ATOM 668 C C . ASP A 1 88 ? 9.067 -10.116 -8.060 1.00 96.62 88 ASP A C 1
ATOM 670 O O . ASP A 1 88 ? 8.991 -11.340 -8.176 1.00 96.62 88 ASP A O 1
ATOM 674 N N . GLU A 1 89 ? 9.564 -9.511 -6.979 1.00 94.69 89 GLU A N 1
ATOM 675 C CA . GLU A 1 89 ? 10.109 -10.203 -5.811 1.00 94.69 89 GLU A CA 1
ATOM 676 C C . GLU A 1 89 ? 9.179 -10.128 -4.579 1.00 94.69 89 GLU A C 1
ATOM 678 O O . GLU A 1 89 ? 8.585 -9.078 -4.303 1.00 94.69 89 GLU A O 1
ATOM 683 N N . PRO A 1 90 ? 9.014 -11.239 -3.829 1.00 97.69 90 PRO A N 1
ATO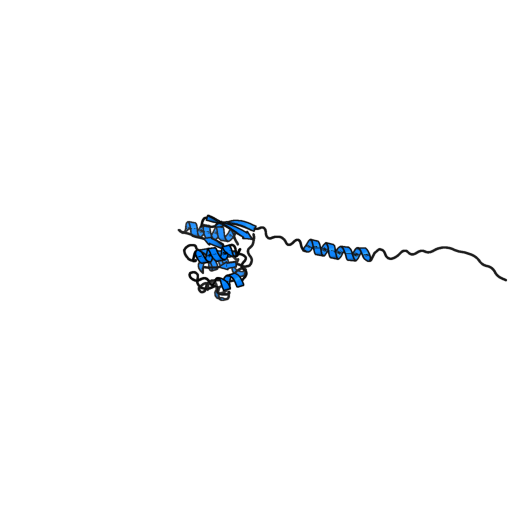M 684 C CA . PRO A 1 90 ? 9.401 -12.610 -4.194 1.00 97.69 90 PRO A CA 1
ATOM 685 C C . PRO A 1 90 ? 8.600 -13.113 -5.417 1.00 97.69 90 PRO A C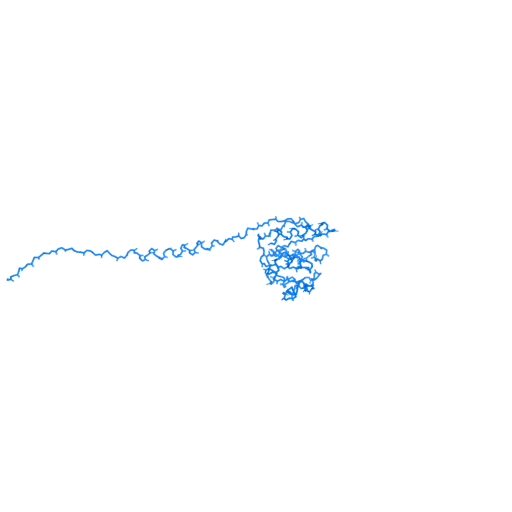 1
ATOM 687 O O . PRO A 1 90 ? 7.574 -12.519 -5.747 1.00 97.69 90 PRO A O 1
ATOM 690 N N . PRO A 1 91 ? 8.931 -14.268 -6.037 1.00 97.62 91 PRO A N 1
ATOM 691 C CA . PRO A 1 91 ? 8.263 -14.755 -7.258 1.00 97.62 91 PRO A CA 1
ATOM 692 C C . PRO A 1 91 ? 6.731 -14.903 -7.181 1.00 97.62 91 PRO A C 1
ATOM 694 O O . PRO A 1 91 ? 6.048 -15.013 -8.203 1.00 97.62 91 PRO A O 1
ATOM 697 N N . ALA A 1 92 ? 6.162 -14.941 -5.973 1.00 97.88 92 ALA A N 1
ATOM 698 C CA . ALA A 1 92 ? 4.720 -14.877 -5.762 1.00 97.88 92 ALA A CA 1
ATOM 699 C C . ALA A 1 92 ? 4.120 -13.511 -6.164 1.00 97.88 92 ALA A C 1
ATOM 701 O O . ALA A 1 92 ? 3.038 -13.484 -6.751 1.00 97.88 92 ALA A O 1
ATOM 702 N N . ALA A 1 93 ? 4.829 -12.400 -5.933 1.00 98.31 93 ALA A N 1
ATOM 703 C CA . ALA A 1 93 ? 4.416 -11.042 -6.293 1.00 98.31 93 ALA A CA 1
ATOM 704 C C . ALA A 1 93 ? 4.226 -10.866 -7.808 1.00 98.31 93 ALA A C 1
ATOM 706 O O . ALA A 1 93 ? 3.292 -10.195 -8.263 1.00 98.31 93 ALA A O 1
ATOM 707 N N . ALA A 1 94 ? 5.062 -11.530 -8.611 1.00 97.81 94 ALA A N 1
ATOM 708 C CA . ALA A 1 94 ? 4.968 -11.507 -10.069 1.00 97.81 94 ALA A CA 1
ATOM 709 C C . ALA A 1 94 ? 3.624 -12.044 -10.602 1.00 97.81 94 ALA A C 1
ATOM 711 O O . ALA A 1 94 ? 3.196 -11.652 -11.687 1.00 97.81 94 ALA A O 1
ATOM 712 N N . LYS A 1 95 ? 2.938 -12.906 -9.837 1.00 98.06 95 LYS A N 1
ATOM 713 C CA . LYS A 1 95 ? 1.658 -13.533 -10.218 1.00 98.06 95 LYS A CA 1
ATOM 714 C C . LYS A 1 95 ? 0.436 -12.672 -9.894 1.00 98.06 95 LYS A C 1
ATOM 716 O O . LYS A 1 95 ? -0.664 -12.996 -10.338 1.00 98.06 95 LYS A O 1
ATOM 721 N N . LEU A 1 96 ? 0.610 -11.612 -9.106 1.00 98.62 96 LEU A N 1
ATOM 722 C CA . LEU A 1 96 ? -0.482 -10.748 -8.673 1.00 98.62 96 LEU A CA 1
ATOM 723 C C . LEU A 1 96 ? -0.923 -9.785 -9.790 1.00 98.62 96 LEU A C 1
ATOM 725 O O . LEU A 1 96 ? -0.099 -9.390 -10.625 1.00 98.62 96 LEU A O 1
ATOM 729 N N . PRO A 1 97 ? -2.202 -9.360 -9.801 1.00 98.62 97 PRO A N 1
ATOM 730 C CA . PRO A 1 97 ? -2.697 -8.355 -10.736 1.00 98.62 97 PRO A CA 1
ATOM 731 C C . PRO A 1 97 ? -1.843 -7.083 -10.736 1.00 98.62 97 PRO A C 1
ATOM 733 O O . PRO A 1 97 ? -1.497 -6.549 -9.680 1.00 98.62 97 PRO A O 1
ATOM 736 N N . LYS A 1 98 ? -1.523 -6.573 -11.930 1.00 98.62 98 LYS A N 1
ATOM 737 C CA . LYS A 1 98 ? -0.712 -5.362 -12.087 1.00 98.62 98 LYS A CA 1
ATOM 738 C C . LYS A 1 98 ? -1.582 -4.111 -12.170 1.00 98.62 98 LYS A C 1
ATOM 740 O O . LYS A 1 98 ? -2.456 -4.017 -13.032 1.00 98.62 98 LYS A O 1
ATOM 745 N N . VAL A 1 99 ? -1.294 -3.125 -11.323 1.00 98.56 99 VAL A N 1
ATOM 746 C CA . VAL A 1 99 ? -2.053 -1.865 -11.209 1.00 98.56 99 VAL A CA 1
ATOM 747 C C . VAL A 1 99 ? -1.305 -0.651 -11.776 1.00 98.56 99 VAL A C 1
ATOM 749 O O . VAL A 1 99 ? -1.394 0.454 -11.252 1.00 98.56 99 VAL A O 1
ATOM 752 N N . GLY A 1 100 ? -0.553 -0.848 -12.861 1.00 98.25 100 GLY A N 1
ATOM 753 C CA . GLY A 1 100 ? 0.286 0.198 -13.460 1.00 98.25 100 GLY A CA 1
ATOM 754 C C . GLY A 1 100 ? 1.664 0.315 -12.800 1.00 98.25 100 GLY A C 1
ATOM 755 O O . GLY A 1 100 ? 2.066 -0.537 -12.004 1.00 98.25 100 GLY A O 1
ATOM 756 N N . SER A 1 101 ? 2.438 1.330 -13.185 1.00 97.88 101 SER A N 1
ATOM 757 C CA . SER A 1 101 ? 3.734 1.604 -12.548 1.00 97.88 101 SER A CA 1
ATOM 758 C C . SER A 1 101 ? 3.538 2.442 -11.283 1.00 97.88 101 SER A C 1
ATOM 760 O O . SER A 1 101 ? 2.486 3.045 -11.091 1.00 97.88 101 SER A O 1
ATOM 762 N N . TYR A 1 102 ? 4.555 2.530 -10.426 1.00 96.69 102 TYR A N 1
ATOM 763 C CA . TYR A 1 102 ? 4.466 3.348 -9.211 1.00 96.69 102 TYR A CA 1
ATOM 764 C C . TYR A 1 102 ? 4.282 4.853 -9.517 1.00 96.69 102 TYR A C 1
ATOM 766 O O . TYR A 1 102 ? 3.566 5.539 -8.787 1.00 96.69 102 TYR A O 1
ATOM 774 N N . VAL A 1 103 ? 4.829 5.347 -10.641 1.00 97.06 103 VAL A N 1
ATOM 775 C CA . VAL A 1 103 ? 4.640 6.732 -11.131 1.00 97.06 103 VAL A CA 1
ATOM 776 C C . VAL A 1 103 ? 3.377 6.934 -11.976 1.00 97.06 103 VAL A C 1
ATOM 778 O O . VAL A 1 103 ? 2.890 8.057 -12.091 1.00 97.06 103 VAL A O 1
ATOM 781 N N . HIS A 1 104 ? 2.819 5.865 -12.546 1.00 97.38 104 HIS A N 1
ATOM 782 C CA . HIS A 1 104 ? 1.560 5.886 -13.294 1.00 97.38 104 HIS A CA 1
ATOM 783 C C . HIS A 1 104 ? 0.624 4.762 -12.816 1.00 97.38 104 HIS A C 1
ATOM 785 O O . HIS A 1 104 ? 0.406 3.796 -13.560 1.00 97.38 104 HIS A O 1
ATOM 791 N N . PRO A 1 105 ? 0.075 4.855 -11.586 1.00 97.81 105 PRO A N 1
ATOM 792 C CA . PRO A 1 105 ? -0.869 3.861 -11.100 1.00 97.81 1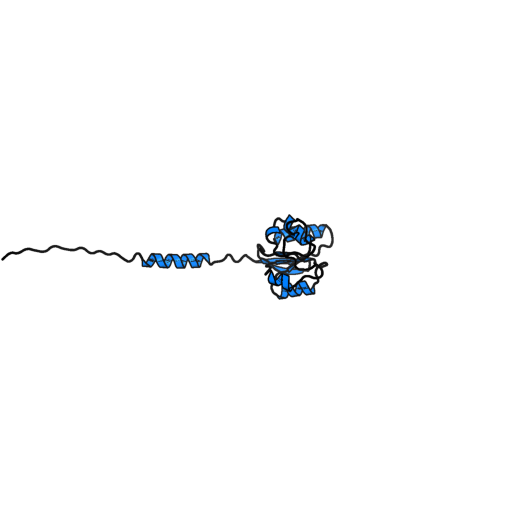05 PRO A CA 1
ATOM 793 C C . PRO A 1 105 ? -2.183 3.931 -11.884 1.00 97.81 105 PRO A C 1
ATOM 795 O O . PRO A 1 105 ? -2.700 5.010 -12.181 1.00 97.81 105 PRO A O 1
ATOM 798 N N . ASP A 1 106 ? -2.735 2.767 -12.196 1.00 98.50 106 ASP A N 1
ATOM 799 C CA . ASP A 1 106 ? -3.992 2.613 -12.919 1.00 98.50 106 ASP A CA 1
ATOM 800 C C . ASP A 1 106 ? -5.162 2.646 -11.926 1.00 98.50 106 ASP A C 1
ATOM 802 O O . ASP A 1 106 ? -5.503 1.638 -11.305 1.00 98.50 106 ASP A O 1
ATOM 806 N N . LEU A 1 107 ? -5.753 3.832 -11.746 1.00 98.38 107 LEU A N 1
ATOM 807 C CA . LEU A 1 107 ? -6.830 4.063 -10.779 1.00 98.38 107 LEU A CA 1
ATOM 808 C C . LEU A 1 107 ? -8.035 3.138 -11.002 1.00 98.38 107 LEU A C 1
ATOM 810 O O . LEU A 1 107 ? -8.602 2.637 -10.034 1.00 98.38 107 LEU A O 1
ATOM 814 N N . GLU A 1 108 ? -8.420 2.894 -12.254 1.00 98.25 108 GLU A N 1
ATOM 815 C CA . GLU A 1 108 ? -9.574 2.048 -12.568 1.00 98.25 108 GLU A CA 1
ATOM 816 C C . GLU A 1 108 ? -9.315 0.603 -12.150 1.00 98.25 108 GLU A C 1
ATOM 818 O O . GLU A 1 108 ? -10.153 -0.009 -11.479 1.00 98.25 108 GLU A O 1
ATOM 823 N N . LYS A 1 109 ? -8.123 0.075 -12.457 1.00 98.56 109 LYS A N 1
ATOM 824 C CA . LYS A 1 109 ? -7.724 -1.255 -11.987 1.00 98.56 109 LYS A CA 1
ATOM 825 C C . LYS A 1 109 ? -7.684 -1.325 -10.466 1.00 98.56 109 LYS A C 1
ATOM 827 O O . LYS A 1 109 ? -8.254 -2.264 -9.915 1.00 98.56 109 LYS A O 1
ATOM 832 N N . ILE A 1 110 ? -7.083 -0.343 -9.791 1.00 98.75 110 ILE A N 1
ATOM 833 C CA . ILE A 1 110 ? -7.021 -0.297 -8.318 1.00 98.75 110 ILE A CA 1
ATOM 834 C C . ILE A 1 110 ? -8.429 -0.390 -7.727 1.00 98.75 110 ILE A C 1
ATOM 836 O O . ILE A 1 110 ? -8.693 -1.259 -6.902 1.00 98.75 110 ILE A O 1
ATOM 840 N N . VAL A 1 111 ? -9.359 0.445 -8.191 1.00 98.38 111 VAL A N 1
ATOM 841 C CA . VAL A 1 111 ? -10.741 0.464 -7.687 1.00 98.38 111 VAL A CA 1
ATOM 842 C C . VAL A 1 111 ? -11.471 -0.844 -7.999 1.00 98.38 111 VAL A C 1
ATOM 844 O O . VAL A 1 111 ? -12.200 -1.360 -7.150 1.00 98.38 111 VAL A O 1
ATOM 847 N N . SER A 1 112 ? -11.249 -1.431 -9.180 1.00 98.50 112 SER A N 1
ATOM 848 C CA . SER A 1 112 ? -11.872 -2.705 -9.569 1.00 98.50 112 SER A CA 1
ATOM 849 C C . SER A 1 112 ? -11.492 -3.870 -8.646 1.00 98.50 112 SER A C 1
ATOM 851 O O . SER A 1 112 ? -12.295 -4.784 -8.442 1.00 98.50 112 SER A O 1
ATOM 853 N N . LEU A 1 113 ? -10.304 -3.807 -8.033 1.00 98.62 113 LEU A N 1
ATOM 854 C CA . LEU A 1 113 ? -9.832 -4.788 -7.060 1.00 98.62 113 LEU A CA 1
ATOM 855 C C . LEU A 1 113 ? -10.489 -4.626 -5.686 1.00 98.62 113 LEU A C 1
ATOM 857 O O . LEU A 1 113 ? -10.281 -5.483 -4.832 1.00 98.62 113 LEU A O 1
ATOM 861 N N . LYS A 1 114 ? -11.308 -3.589 -5.459 1.00 98.38 114 LYS A N 1
ATOM 862 C CA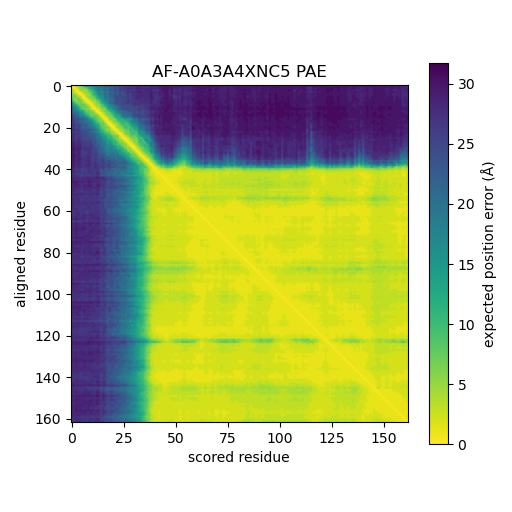 . LYS A 1 114 ? -12.004 -3.326 -4.186 1.00 98.38 114 LYS A CA 1
ATOM 863 C C . LYS A 1 114 ? -11.074 -3.482 -2.970 1.00 98.38 114 LYS A C 1
ATOM 865 O O . LYS A 1 114 ? -11.347 -4.341 -2.123 1.00 98.38 114 LYS A O 1
ATOM 870 N N . PRO A 1 115 ? -9.938 -2.766 -2.930 1.00 98.56 115 PRO A N 1
ATOM 871 C CA . PRO A 1 115 ? -9.024 -2.855 -1.80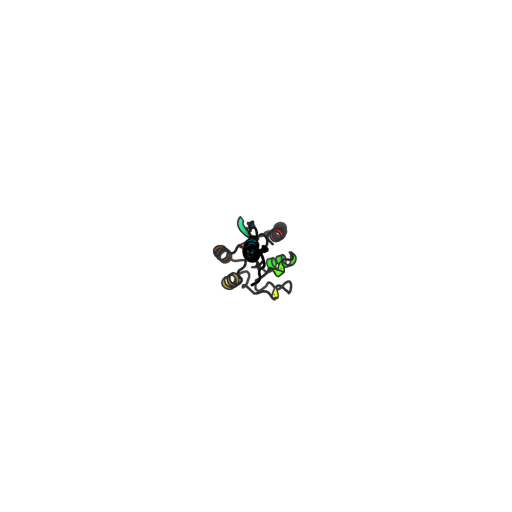9 1.00 98.56 115 PRO A CA 1
ATOM 872 C C . PRO A 1 115 ? -9.659 -2.278 -0.547 1.00 98.56 115 PRO A C 1
ATOM 874 O O . PRO A 1 115 ? -10.412 -1.306 -0.614 1.00 98.56 115 PRO A O 1
ATOM 877 N N . ASP A 1 116 ? -9.318 -2.862 0.594 1.00 98.00 116 ASP A N 1
ATOM 878 C CA . ASP A 1 116 ? -9.610 -2.302 1.915 1.00 98.00 116 ASP A CA 1
ATOM 879 C C . ASP A 1 116 ? -8.404 -1.561 2.513 1.00 98.00 116 ASP A C 1
ATOM 881 O O . ASP A 1 116 ? -8.541 -0.927 3.555 1.00 98.00 116 ASP A O 1
ATOM 885 N N . LEU A 1 117 ? -7.251 -1.582 1.829 1.00 98.75 117 LEU A N 1
ATOM 886 C CA . LEU A 1 117 ? -6.089 -0.738 2.094 1.00 98.75 117 LEU A CA 1
ATOM 887 C C . LEU A 1 117 ? -5.225 -0.579 0.834 1.00 98.75 117 LEU A C 1
ATOM 889 O O . LEU A 1 117 ? -4.936 -1.543 0.124 1.00 98.75 117 LEU A O 1
ATOM 893 N N . CYS A 1 118 ? -4.750 0.638 0.575 1.00 98.75 118 CYS A N 1
ATOM 894 C CA . CYS A 1 118 ? -3.638 0.887 -0.339 1.00 98.75 118 CYS A CA 1
ATOM 895 C C . CYS A 1 118 ? -2.397 1.351 0.428 1.00 98.75 118 CYS A C 1
ATOM 897 O O . CYS A 1 118 ? -2.487 2.188 1.325 1.00 98.75 118 CYS A O 1
ATOM 899 N N . LEU A 1 119 ? -1.229 0.850 0.033 1.00 98.75 119 LEU A N 1
ATOM 900 C CA . LEU A 1 119 ? 0.063 1.288 0.558 1.00 98.75 119 LEU A CA 1
ATOM 901 C C . LEU A 1 119 ? 0.787 2.126 -0.497 1.00 98.75 119 LEU A C 1
ATOM 903 O O . LEU A 1 119 ? 0.877 1.713 -1.656 1.00 98.75 119 LEU A O 1
ATOM 907 N N . ALA A 1 120 ? 1.312 3.284 -0.101 1.00 98.56 120 ALA A N 1
ATOM 908 C CA . ALA A 1 120 ? 1.975 4.228 -1.001 1.00 98.56 120 ALA A CA 1
ATOM 909 C C . ALA A 1 120 ? 3.255 4.829 -0.396 1.00 98.56 120 ALA A C 1
ATOM 911 O O . ALA A 1 120 ? 3.453 4.822 0.817 1.00 98.56 120 ALA A O 1
ATOM 912 N N . VAL A 1 121 ? 4.106 5.390 -1.254 1.00 97.81 121 VAL A N 1
ATOM 913 C CA . VAL A 1 121 ? 5.317 6.139 -0.892 1.00 97.81 121 VAL A CA 1
ATOM 914 C C . VAL A 1 121 ? 5.200 7.563 -1.431 1.00 97.81 121 VAL A C 1
ATOM 916 O O . VAL A 1 121 ? 4.944 7.737 -2.626 1.00 97.81 121 VAL A O 1
ATOM 919 N N . ARG A 1 122 ? 5.412 8.584 -0.588 1.00 96.25 122 ARG A N 1
ATOM 920 C CA . ARG A 1 122 ? 5.220 10.004 -0.958 1.00 96.25 122 ARG A CA 1
ATOM 921 C C . ARG A 1 122 ? 5.990 10.414 -2.214 1.00 96.25 122 ARG A C 1
ATOM 923 O O . ARG A 1 122 ? 5.395 10.986 -3.120 1.00 96.25 122 ARG A O 1
ATOM 930 N N . ASP A 1 123 ? 7.282 10.104 -2.274 1.00 90.69 123 ASP A N 1
ATOM 931 C CA . ASP A 1 123 ? 8.152 10.510 -3.390 1.00 90.69 123 ASP A CA 1
ATOM 932 C C . ASP A 1 123 ? 8.059 9.565 -4.605 1.00 90.69 123 ASP A C 1
ATOM 934 O O . ASP A 1 123 ? 8.677 9.803 -5.641 1.00 90.69 123 ASP A O 1
ATOM 938 N N . GLY A 1 124 ? 7.277 8.490 -4.495 1.00 90.25 124 GLY A N 1
ATOM 939 C CA . GLY A 1 124 ? 7.100 7.499 -5.551 1.00 90.25 124 GLY A CA 1
ATOM 940 C C . GLY A 1 124 ? 5.758 7.584 -6.268 1.00 90.25 124 GLY A C 1
ATOM 941 O O . GLY A 1 124 ? 5.683 7.375 -7.478 1.00 90.25 124 GLY A O 1
ATOM 942 N N . ASN A 1 125 ? 4.692 7.885 -5.529 1.00 97.31 125 ASN A N 1
ATOM 943 C CA . ASN A 1 125 ? 3.334 7.870 -6.048 1.00 97.31 125 ASN A CA 1
ATOM 944 C C . ASN A 1 125 ? 2.809 9.296 -6.260 1.00 97.31 125 ASN A C 1
ATOM 946 O O . ASN A 1 125 ? 2.884 10.119 -5.346 1.00 97.31 125 ASN A O 1
ATOM 950 N N . PRO A 1 126 ? 2.212 9.618 -7.424 1.00 97.19 126 PRO A N 1
ATOM 951 C CA . PRO A 1 126 ? 1.675 10.951 -7.651 1.00 97.19 126 PRO A CA 1
ATOM 952 C C . PRO A 1 126 ? 0.582 11.291 -6.634 1.00 97.19 126 PRO A C 1
ATOM 954 O O . PRO A 1 126 ? -0.447 10.614 -6.569 1.00 97.19 126 PRO A O 1
ATOM 957 N N . LYS A 1 127 ? 0.765 12.388 -5.890 1.00 96.69 127 LYS A N 1
ATOM 958 C CA . LYS A 1 127 ? -0.176 12.824 -4.845 1.00 96.69 127 LYS A CA 1
ATOM 959 C C . LYS A 1 127 ? -1.626 12.878 -5.339 1.00 96.69 127 LYS A C 1
ATOM 961 O O . LYS A 1 127 ? -2.526 12.393 -4.669 1.00 96.69 127 LYS A O 1
ATOM 966 N N . HIS A 1 128 ? -1.847 13.402 -6.544 1.00 97.12 128 HIS A N 1
ATOM 967 C CA . HIS A 1 128 ? -3.187 13.521 -7.121 1.00 97.12 128 HIS A CA 1
ATOM 968 C C . HIS A 1 128 ? -3.882 12.166 -7.358 1.00 97.12 128 HIS A C 1
ATOM 970 O O . HIS A 1 128 ? -5.107 12.122 -7.413 1.00 97.12 128 HIS A O 1
ATOM 976 N N . ILE A 1 129 ? -3.133 11.070 -7.527 1.00 97.62 129 ILE A N 1
ATOM 977 C CA . ILE A 1 129 ? -3.699 9.718 -7.623 1.00 97.62 129 ILE A CA 1
ATOM 978 C C . ILE A 1 129 ? -4.042 9.199 -6.231 1.00 97.62 129 ILE A C 1
ATOM 980 O O . ILE A 1 129 ? -5.154 8.721 -6.031 1.00 97.62 129 ILE A O 1
ATOM 984 N N . VAL A 1 130 ? -3.132 9.356 -5.266 1.00 98.06 130 VAL A N 1
ATOM 985 C CA . VAL A 1 130 ? -3.383 9.004 -3.860 1.00 98.06 130 VAL A CA 1
ATOM 986 C C . VAL A 1 130 ? -4.641 9.709 -3.342 1.00 98.06 130 VAL A C 1
ATOM 988 O O . VAL A 1 130 ? -5.531 9.053 -2.812 1.00 98.06 130 VAL A O 1
ATOM 991 N N . ASP A 1 131 ? -4.767 11.016 -3.585 1.00 97.88 131 ASP A N 1
ATOM 992 C CA . ASP A 1 131 ? -5.932 11.809 -3.183 1.00 97.88 131 ASP A CA 1
ATOM 993 C C . ASP A 1 131 ? -7.234 11.294 -3.823 1.00 97.88 131 ASP A C 1
ATOM 995 O O . ASP A 1 131 ? -8.269 11.249 -3.163 1.00 97.88 131 ASP A O 1
ATOM 999 N N . LYS A 1 132 ? -7.197 10.875 -5.098 1.00 98.31 132 LYS A N 1
ATOM 1000 C CA . LYS A 1 132 ? -8.363 10.291 -5.783 1.00 98.31 132 LYS A CA 1
ATOM 1001 C C . LYS A 1 132 ? -8.771 8.950 -5.177 1.00 98.31 132 LYS A C 1
ATOM 1003 O O . LYS A 1 132 ? -9.962 8.723 -5.008 1.00 98.31 132 LYS A O 1
ATOM 1008 N N . ILE A 1 133 ? -7.813 8.083 -4.844 1.00 98.44 133 ILE A N 1
ATOM 1009 C CA . ILE A 1 133 ? -8.090 6.802 -4.173 1.00 98.44 133 ILE A CA 1
ATOM 1010 C C . ILE A 1 133 ? -8.752 7.069 -2.814 1.00 98.44 133 ILE A C 1
ATOM 1012 O O . ILE A 1 133 ? -9.811 6.512 -2.529 1.00 98.44 133 ILE A O 1
ATOM 1016 N N . THR A 1 134 ? -8.196 7.993 -2.025 1.00 98.12 134 THR A N 1
ATOM 1017 C CA . THR A 1 134 ? -8.770 8.400 -0.734 1.00 98.12 134 THR A CA 1
ATOM 1018 C C . THR A 1 134 ? -10.175 8.990 -0.882 1.00 98.12 134 THR A C 1
ATOM 1020 O O . THR A 1 134 ? -11.069 8.640 -0.116 1.00 98.12 134 THR A O 1
ATOM 1023 N N . ALA A 1 135 ? -10.416 9.834 -1.891 1.00 98.12 135 ALA A N 1
ATOM 1024 C CA . ALA A 1 135 ? -11.731 10.429 -2.150 1.00 98.12 135 ALA A CA 1
ATOM 1025 C C . ALA A 1 135 ? -12.814 9.399 -2.526 1.00 98.12 135 ALA A C 1
ATOM 1027 O O . ALA A 1 135 ? -14.002 9.680 -2.382 1.00 98.12 135 ALA A O 1
ATOM 1028 N N . LEU A 1 136 ? -12.417 8.208 -2.981 1.00 98.12 136 LEU A N 1
ATOM 1029 C CA . LEU A 1 136 ? -13.317 7.081 -3.243 1.00 98.12 136 LEU A CA 1
ATOM 1030 C C . LEU A 1 136 ? -13.603 6.237 -1.988 1.00 98.12 136 LEU A C 1
ATOM 1032 O O . LEU A 1 136 ? -14.283 5.218 -2.085 1.00 98.12 136 LEU A O 1
ATOM 1036 N N . GLY A 1 137 ? -13.102 6.649 -0.819 1.00 97.38 137 GLY A N 1
ATOM 1037 C CA . GLY A 1 137 ? -13.305 5.957 0.455 1.00 97.38 137 GLY A CA 1
ATOM 1038 C C . GLY A 1 137 ? -12.365 4.774 0.685 1.00 97.38 137 GLY A C 1
ATOM 1039 O O . GLY A 1 137 ? -12.588 4.000 1.609 1.00 97.38 137 GLY A O 1
ATOM 1040 N N . ILE A 1 138 ? -11.324 4.620 -0.139 1.00 98.50 138 ILE A N 1
ATOM 1041 C CA . ILE A 1 138 ? -10.295 3.596 0.052 1.00 98.50 138 ILE A CA 1
ATOM 1042 C C . ILE A 1 138 ? -9.186 4.201 0.926 1.00 98.50 138 ILE A C 1
ATOM 1044 O O . ILE A 1 138 ? -8.588 5.207 0.525 1.00 98.50 138 ILE A O 1
ATOM 1048 N N . PRO A 1 139 ? -8.872 3.624 2.098 1.00 98.31 139 PRO A N 1
ATOM 1049 C CA . PRO A 1 139 ? -7.805 4.145 2.939 1.00 98.31 139 PRO A CA 1
ATOM 1050 C C . PRO A 1 139 ? -6.448 3.952 2.257 1.00 98.31 139 PRO A C 1
ATOM 1052 O O . PRO A 1 139 ? -6.160 2.904 1.674 1.00 98.31 139 PRO A O 1
ATOM 1055 N N . VAL A 1 140 ? -5.604 4.983 2.329 1.00 98.56 140 VAL A N 1
ATOM 1056 C CA . VAL A 1 140 ? -4.248 4.956 1.773 1.00 98.56 140 VAL A CA 1
ATOM 1057 C C . VAL A 1 140 ? -3.253 5.294 2.870 1.00 98.56 140 VAL A C 1
ATOM 1059 O O . VAL A 1 140 ? -3.191 6.442 3.305 1.00 98.56 140 VAL A O 1
ATOM 1062 N N . TYR A 1 141 ? -2.450 4.320 3.288 1.00 98.56 141 TYR A N 1
ATOM 1063 C CA . TYR A 1 141 ? -1.346 4.553 4.214 1.00 98.56 141 TYR A CA 1
ATOM 1064 C C . TYR A 1 141 ? -0.091 4.929 3.421 1.00 98.56 141 TYR A C 1
ATOM 1066 O O . TYR A 1 141 ? 0.338 4.184 2.536 1.00 98.56 141 TYR A O 1
ATOM 1074 N N . THR A 1 142 ? 0.478 6.109 3.681 1.00 98.50 142 THR A N 1
ATOM 1075 C CA . THR A 1 142 ? 1.649 6.606 2.943 1.00 98.50 142 THR A CA 1
ATOM 1076 C C . THR A 1 142 ? 2.871 6.743 3.835 1.00 98.50 142 THR A C 1
ATOM 1078 O O . THR A 1 142 ? 2.857 7.479 4.821 1.00 98.50 142 THR A O 1
ATOM 1081 N N . ILE A 1 143 ? 3.943 6.058 3.444 1.00 97.69 143 ILE A N 1
ATOM 1082 C CA . ILE A 1 143 ? 5.263 6.213 4.051 1.00 97.69 143 ILE A CA 1
ATOM 1083 C C . ILE A 1 143 ? 6.080 7.266 3.288 1.00 97.69 143 ILE A C 1
ATOM 1085 O O . ILE A 1 143 ? 5.869 7.517 2.098 1.00 97.69 143 ILE A O 1
ATOM 1089 N N . ASP A 1 144 ? 7.016 7.889 3.981 1.00 97.06 144 ASP A N 1
ATOM 1090 C CA . ASP A 1 144 ? 7.960 8.872 3.469 1.00 97.06 144 ASP A CA 1
ATOM 1091 C C . ASP A 1 144 ? 9.297 8.806 4.234 1.00 97.06 144 ASP A C 1
ATOM 1093 O O . ASP A 1 144 ? 9.705 9.785 4.852 1.00 97.06 144 ASP A O 1
ATOM 1097 N N . PRO A 1 145 ? 9.996 7.661 4.241 1.00 95.19 145 PRO A N 1
ATOM 1098 C CA . PRO A 1 145 ? 11.255 7.578 4.960 1.00 95.19 145 PRO A CA 1
ATOM 1099 C C . PRO A 1 145 ? 12.352 8.403 4.268 1.00 95.19 145 PRO A C 1
ATOM 1101 O O . PRO A 1 145 ? 12.535 8.323 3.049 1.00 95.19 145 PRO A O 1
ATOM 1104 N N . ARG A 1 146 ? 13.115 9.176 5.046 1.00 94.12 146 ARG A N 1
ATOM 1105 C CA . ARG A 1 146 ? 14.195 10.070 4.581 1.00 94.12 146 ARG A CA 1
ATOM 1106 C C . ARG A 1 146 ? 15.601 9.607 4.946 1.00 94.12 146 ARG A C 1
ATOM 1108 O O . ARG A 1 146 ? 16.575 10.137 4.413 1.00 94.12 146 ARG A O 1
ATOM 1115 N N . ASN A 1 147 ? 15.717 8.630 5.831 1.00 95.50 147 ASN A N 1
ATOM 1116 C CA . ASN A 1 147 ? 16.970 8.045 6.301 1.00 95.50 147 ASN A CA 1
ATOM 1117 C C . ASN A 1 147 ? 16.733 6.586 6.726 1.00 95.50 147 ASN A C 1
ATOM 1119 O O . ASN A 1 147 ? 15.615 6.077 6.639 1.00 95.50 147 ASN A O 1
ATOM 1123 N N . LEU A 1 148 ? 17.797 5.896 7.139 1.00 95.94 148 LEU A N 1
ATOM 1124 C CA . LEU A 1 148 ? 17.725 4.484 7.512 1.00 95.94 148 LEU A CA 1
ATOM 1125 C C . LEU A 1 148 ? 16.829 4.266 8.735 1.00 95.94 148 LEU A C 1
ATOM 1127 O O . LEU A 1 148 ? 16.066 3.304 8.772 1.00 95.94 148 LEU A O 1
ATOM 1131 N N . GLU A 1 149 ? 16.902 5.159 9.714 1.00 96.50 149 GLU A N 1
ATOM 1132 C CA . GLU A 1 149 ? 16.090 5.109 10.924 1.00 96.50 149 GLU A CA 1
ATOM 1133 C C . GLU A 1 149 ? 14.595 5.158 10.575 1.00 96.50 149 GLU A C 1
ATOM 1135 O O . GLU A 1 149 ? 13.831 4.291 10.997 1.00 96.50 149 GLU A O 1
ATOM 1140 N N . GLU A 1 150 ? 14.191 6.080 9.704 1.00 94.81 150 GLU A N 1
ATOM 1141 C CA . GLU A 1 150 ? 12.806 6.212 9.246 1.00 94.81 150 GLU A CA 1
ATOM 1142 C C . GLU A 1 150 ? 12.347 5.032 8.373 1.00 94.81 150 GLU A C 1
ATOM 1144 O O . GLU A 1 150 ? 11.162 4.689 8.379 1.00 94.81 150 GLU A O 1
ATOM 1149 N N . ILE A 1 151 ? 13.257 4.365 7.647 1.00 94.06 151 ILE A N 1
ATOM 1150 C CA . ILE A 1 151 ? 12.942 3.094 6.967 1.00 94.06 151 ILE A CA 1
ATOM 1151 C C . ILE A 1 151 ? 12.583 2.027 8.006 1.00 94.06 151 ILE A C 1
ATOM 1153 O O . ILE A 1 151 ? 11.585 1.323 7.847 1.00 94.06 151 ILE A O 1
ATOM 1157 N N . MET A 1 152 ? 13.362 1.915 9.084 1.00 95.00 152 MET A N 1
ATOM 1158 C CA . MET A 1 152 ? 13.086 0.952 10.155 1.00 95.00 152 MET A CA 1
ATOM 1159 C C . MET A 1 152 ? 11.763 1.265 10.861 1.00 95.00 152 MET A C 1
ATOM 1161 O O . MET A 1 152 ? 10.986 0.352 11.149 1.00 95.00 152 MET A O 1
ATOM 1165 N N . GLU A 1 153 ? 11.467 2.545 11.091 1.00 94.94 153 GLU A N 1
ATOM 1166 C CA . GLU A 1 153 ? 10.171 2.985 11.611 1.00 94.94 153 GLU A CA 1
ATOM 1167 C C . GLU A 1 153 ? 9.024 2.636 10.658 1.00 94.94 153 GLU A C 1
ATOM 1169 O O . GLU A 1 153 ? 7.990 2.141 11.106 1.00 94.94 153 GLU A O 1
ATOM 1174 N N . ALA A 1 154 ? 9.203 2.825 9.346 1.00 94.62 154 ALA A N 1
ATOM 1175 C CA . ALA A 1 154 ? 8.202 2.460 8.348 1.00 94.62 154 ALA A CA 1
ATOM 1176 C C . ALA A 1 154 ? 7.879 0.958 8.393 1.00 94.62 154 ALA A C 1
ATOM 1178 O O . ALA A 1 154 ? 6.705 0.594 8.389 1.00 94.62 154 ALA A O 1
ATOM 1179 N N . VAL A 1 155 ? 8.888 0.087 8.517 1.00 95.69 155 VAL A N 1
ATOM 1180 C CA . VAL A 1 155 ? 8.682 -1.368 8.655 1.00 95.69 155 VAL A CA 1
ATOM 1181 C C . VAL A 1 155 ? 7.910 -1.701 9.935 1.00 95.69 155 VAL A C 1
ATOM 1183 O O . VAL A 1 155 ? 6.950 -2.470 9.893 1.00 95.69 155 VAL A O 1
ATOM 1186 N N . GLN A 1 156 ? 8.270 -1.094 11.070 1.00 96.44 156 GLN A N 1
ATOM 1187 C CA . GLN A 1 156 ? 7.554 -1.305 12.334 1.00 96.44 156 GLN A CA 1
ATOM 1188 C C . GLN A 1 156 ? 6.104 -0.821 12.270 1.00 96.44 156 GLN A C 1
ATOM 1190 O O . GLN A 1 156 ? 5.213 -1.464 12.823 1.00 96.44 156 GLN A O 1
ATOM 1195 N N . MET A 1 157 ? 5.858 0.313 11.613 1.00 96.31 157 MET A N 1
ATOM 1196 C CA . MET A 1 157 ? 4.513 0.848 11.440 1.00 96.31 157 MET A CA 1
ATOM 1197 C C . MET A 1 157 ? 3.682 -0.014 10.496 1.00 96.31 157 MET A C 1
ATOM 1199 O O . MET A 1 157 ? 2.538 -0.316 10.823 1.00 96.31 157 MET A O 1
ATOM 1203 N N . LEU A 1 158 ? 4.259 -0.492 9.390 1.00 96.69 158 LEU A N 1
ATOM 1204 C CA . LEU A 1 158 ? 3.594 -1.459 8.518 1.00 96.69 158 LEU A CA 1
ATOM 1205 C C . LEU A 1 158 ? 3.249 -2.748 9.272 1.00 96.69 158 LEU A C 1
ATOM 1207 O O . LEU A 1 158 ? 2.137 -3.237 9.125 1.00 96.69 158 LEU A O 1
ATOM 1211 N N . GLY A 1 159 ? 4.121 -3.239 10.156 1.00 96.44 159 GLY A N 1
ATOM 1212 C CA . GLY A 1 159 ? 3.820 -4.393 11.012 1.00 96.44 159 GLY A CA 1
ATOM 1213 C C . GLY A 1 159 ? 2.675 -4.178 12.015 1.00 96.44 159 GLY A C 1
ATOM 1214 O O . GLY A 1 159 ? 2.138 -5.151 12.526 1.00 96.44 159 GLY A O 1
ATOM 1215 N N . LYS A 1 160 ? 2.295 -2.927 12.314 1.00 95.88 160 LYS A N 1
ATOM 1216 C CA . LYS A 1 160 ? 1.099 -2.604 13.119 1.00 95.88 160 LYS A CA 1
ATOM 1217 C C . LYS A 1 160 ? -0.152 -2.424 12.260 1.00 95.88 160 LYS A C 1
ATOM 1219 O O . LYS A 1 160 ? -1.253 -2.655 12.740 1.00 95.88 160 LYS A O 1
ATOM 1224 N N . VAL A 1 161 ? 0.026 -1.936 11.033 1.00 96.19 161 VAL A N 1
ATOM 1225 C CA . VAL A 1 161 ? -1.052 -1.674 10.068 1.00 96.19 161 VAL A CA 1
ATOM 1226 C C . VAL A 1 161 ? -1.577 -2.970 9.436 1.00 96.19 161 VAL A C 1
ATOM 1228 O O . VAL A 1 161 ? -2.749 -3.035 9.066 1.00 96.19 161 VAL A O 1
ATOM 1231 N N . LEU A 1 162 ? -0.711 -3.975 9.272 1.00 94.44 162 LEU A N 1
ATOM 1232 C CA . LEU A 1 162 ? -1.010 -5.261 8.638 1.00 94.44 162 LEU A CA 1
ATOM 1233 C C . LEU A 1 162 ? -1.451 -6.303 9.664 1.00 94.44 162 LEU A C 1
ATOM 1235 O O . LEU A 1 162 ? -2.528 -6.899 9.419 1.00 94.44 162 LEU A O 1
#

Foldseek 3Di:
DDDDDDDDDDDDDDDPPPVVVVVVVVVVVVVVPPPPQQQWDWDQAQVGDTFTARQDWQAEEELALVVQQLCVVLVNNNSYQEYAPPNCPPVVRNPHHHQYHSADGNLVVVVVSVGQEYEHEPVRHDPVSVVVCVVVVRTYHYQYDDDPVSVVVVSVVVNSRD

Secondary structure (DSSP, 8-state):
---------------SSHHHHHHHHHHHHHHTT------EEEEE-TTS-EEEEESS-SSEEESSHHHHHHHHHTT-GGGEEEB-TT--SSTTGGGSPB-B-SSSB-HHHHHHT--SEEEEETTTS-HHHHHHHHHTT--EEEE---SHHHHHHHHHHHHHH-

Sequence (162 aa):
MKIKRVVSGFVPFFSATEKILRCGAAALFITLFFAAAAKAEVFIDQVGRQVDIAARPERIVSLMPSLTEMVFELGAGDRLQGVTLFSDEPPAAAKLPKVGSYVHPDLEKIVSLKPDLCLAVRDGNPKHIVDKITALGIPVYTIDPRNLEEIMEAVQMLGKVL

Nearest PDB structures (foldseek):
  5ysc-assembly1_A  TM=9.387E-01  e=5.267E-10  Vibrio cholerae O395
  2r79-assembly1_A  TM=9.435E-01  e=7.451E-09  Pseudomonas aeruginosa
  5b4z-assembly1_A  TM=8.512E-01  e=3.999E-08  Corynebacterium glutamicum ATCC 13032
  5az3-assembly1_A  TM=8.430E-01  e=7.154E-08  Corynebacterium glutamicum ATCC 13032
  3md9-assembly2_B  TM=8.387E-01  e=7.631E-08  Yersinia pestis

Solvent-accessible surface area (backbone atoms only — not comparable to full-atom values): 9381 Å² total; per-residue (Å²): 136,85,91,86,85,88,88,82,88,83,86,78,92,84,88,77,68,72,68,60,63,62,56,53,58,57,56,56,55,59,62,69,63,66,66,79,71,69,57,63,44,81,40,73,34,69,80,74,45,82,34,72,34,41,63,59,47,69,27,26,32,28,41,32,38,71,57,41,35,52,36,42,77,69,70,49,48,89,27,52,61,27,27,16,67,78,21,45,57,58,74,69,44,53,75,44,48,66,29,34,40,37,73,54,60,36,62,67,56,48,58,74,63,60,41,53,29,34,42,40,37,60,96,49,31,52,63,74,56,56,51,51,45,42,74,72,73,32,34,62,51,35,44,59,61,86,50,72,68,41,44,55,49,49,54,55,49,47,68,69,57,83

Radius of gyration: 29.54 Å; Cα contacts (8 Å, |Δi|>4): 241; chains: 1; bounding box: 101×72×47 Å

Mean predicted aligned error: 11.22 Å

pLDDT: mean 84.76, std 22.43, range [30.02, 98.88]